Protein AF-A0A1Q6QZX7-F1 (afdb_monomer_lite)

Sequence (67 aa):
MVAELIDHIEVYHAEKQDGVTNQRVDIHYNCIGAFDVPDRRKIPEADIIMETRKGVALSYAPEQVAV

pLDDT: mean 77.04, std 12.08, range [42.66, 94.19]

Structure (mmCIF, N/CA/C/O backbone):
data_AF-A0A1Q6QZX7-F1
#
_entry.id   AF-A0A1Q6QZX7-F1
#
loop_
_atom_site.group_PDB
_atom_site.id
_atom_site.type_symbol
_atom_site.label_atom_id
_atom_site.label_alt_id
_atom_site.label_comp_id
_atom_site.label_asym_id
_atom_site.label_entity_id
_atom_site.label_seq_id
_atom_site.pdbx_PDB_ins_code
_atom_site.Cartn_x
_atom_site.Cartn_y
_atom_site.Cartn_z
_atom_site.occupancy
_atom_site.B_iso_or_equiv
_atom_site.auth_seq_id
_atom_site.auth_comp_id
_atom_site.auth_asym_id
_atom_site.auth_atom_id
_atom_site.pdbx_PDB_model_num
ATOM 1 N N . MET A 1 1 ? 25.182 -0.640 -6.823 1.00 56.38 1 MET A N 1
ATOM 2 C CA . MET A 1 1 ? 24.350 -1.594 -6.065 1.00 56.38 1 MET A CA 1
ATOM 3 C C . MET A 1 1 ? 23.504 -0.736 -5.136 1.00 56.38 1 MET A C 1
ATOM 5 O O . MET A 1 1 ? 24.093 -0.057 -4.307 1.00 56.38 1 MET A O 1
ATOM 9 N N . VAL A 1 2 ? 22.194 -0.618 -5.367 1.00 55.50 2 VAL A N 1
ATOM 10 C CA . VAL A 1 2 ? 21.298 0.088 -4.433 1.00 55.50 2 VAL A CA 1
ATOM 11 C C . VAL A 1 2 ? 21.092 -0.862 -3.258 1.00 55.50 2 VAL A C 1
ATOM 13 O O . VAL A 1 2 ? 20.640 -1.984 -3.464 1.00 55.50 2 VAL A O 1
ATOM 16 N N . ALA A 1 3 ? 21.554 -0.474 -2.072 1.00 64.75 3 ALA A N 1
ATOM 17 C CA . ALA A 1 3 ? 21.574 -1.357 -0.906 1.00 64.75 3 ALA A CA 1
ATOM 18 C C . ALA A 1 3 ? 20.195 -1.488 -0.233 1.00 64.75 3 ALA A C 1
ATOM 20 O O . ALA A 1 3 ? 19.969 -2.453 0.490 1.00 64.75 3 ALA A O 1
ATOM 21 N N . GLU A 1 4 ? 19.272 -0.560 -0.503 1.00 72.69 4 GLU A N 1
ATOM 22 C CA . GLU A 1 4 ? 17.948 -0.499 0.119 1.00 72.69 4 GLU A CA 1
ATOM 23 C C . GLU A 1 4 ? 16.881 -0.216 -0.946 1.00 72.69 4 GLU A C 1
ATOM 25 O O . GLU A 1 4 ? 16.916 0.804 -1.630 1.00 72.69 4 GLU A O 1
ATOM 30 N N . LEU A 1 5 ? 15.953 -1.164 -1.127 1.00 82.00 5 LEU A N 1
ATOM 31 C CA . LEU A 1 5 ? 14.833 -1.041 -2.068 1.00 82.00 5 LEU A CA 1
ATOM 32 C C . LEU A 1 5 ? 13.807 -0.006 -1.591 1.00 82.00 5 LEU A C 1
ATOM 34 O O . LEU A 1 5 ? 13.183 0.660 -2.410 1.00 82.00 5 LEU A O 1
ATOM 38 N N . ILE A 1 6 ? 13.617 0.106 -0.279 1.00 87.56 6 ILE A N 1
ATOM 39 C CA . ILE A 1 6 ? 12.760 1.120 0.329 1.00 87.56 6 ILE A CA 1
ATOM 40 C C . ILE A 1 6 ? 13.617 2.365 0.530 1.00 87.56 6 ILE A C 1
ATOM 42 O O . ILE A 1 6 ? 14.646 2.292 1.192 1.00 87.56 6 ILE A O 1
ATOM 46 N N . ASP A 1 7 ? 13.186 3.480 -0.050 1.00 86.88 7 ASP A N 1
ATOM 47 C CA . ASP A 1 7 ? 13.780 4.795 0.173 1.00 86.88 7 ASP A CA 1
ATOM 48 C C . ASP A 1 7 ? 13.353 5.341 1.542 1.00 86.88 7 ASP A C 1
ATOM 50 O O . ASP A 1 7 ? 14.177 5.608 2.413 1.00 86.88 7 ASP A O 1
ATOM 54 N N . HIS A 1 8 ? 12.039 5.446 1.764 1.00 91.50 8 HIS A N 1
ATOM 55 C CA . HIS A 1 8 ? 11.464 5.868 3.038 1.00 91.50 8 HIS A CA 1
ATOM 56 C C . HIS A 1 8 ? 9.999 5.426 3.180 1.00 91.50 8 HIS A C 1
ATOM 58 O O . HIS A 1 8 ? 9.371 4.958 2.231 1.00 91.50 8 HIS A O 1
ATOM 64 N N . ILE A 1 9 ? 9.454 5.563 4.392 1.00 92.69 9 ILE A N 1
ATOM 65 C CA . ILE A 1 9 ? 8.049 5.283 4.708 1.00 92.69 9 ILE A CA 1
ATOM 66 C C . ILE A 1 9 ? 7.437 6.537 5.329 1.00 92.69 9 ILE A C 1
ATOM 68 O O . ILE A 1 9 ? 7.915 7.015 6.360 1.00 92.69 9 ILE A O 1
ATOM 72 N N . GLU A 1 10 ? 6.361 7.040 4.736 1.00 94.19 10 GLU A N 1
ATOM 73 C CA . GLU A 1 10 ? 5.570 8.129 5.298 1.00 94.19 10 GLU A CA 1
ATOM 74 C C . GLU A 1 10 ? 4.426 7.557 6.135 1.00 94.19 10 GLU A C 1
ATOM 76 O O . GLU A 1 10 ? 3.574 6.814 5.646 1.00 94.19 10 GLU A O 1
ATOM 81 N N . VAL A 1 11 ? 4.393 7.911 7.420 1.00 93.31 11 VAL A N 1
ATOM 82 C CA . VAL A 1 11 ? 3.336 7.488 8.345 1.00 93.31 11 VAL A CA 1
ATOM 83 C C . VAL A 1 11 ? 2.476 8.692 8.689 1.00 93.31 11 VAL A C 1
ATOM 85 O O . VAL A 1 11 ? 2.904 9.604 9.399 1.00 93.31 11 VAL A O 1
ATOM 88 N N . TYR A 1 12 ? 1.239 8.681 8.208 1.00 92.00 12 TYR A N 1
ATOM 89 C CA . TYR A 1 12 ? 0.294 9.763 8.438 1.00 92.00 12 TYR A CA 1
ATOM 90 C C . TYR A 1 12 ? -0.348 9.639 9.825 1.00 92.00 12 TYR A C 1
ATOM 92 O O . TYR A 1 12 ? -0.325 8.584 10.477 1.00 92.00 12 TYR A O 1
ATOM 100 N N . HIS A 1 13 ? -0.929 10.742 10.302 1.00 91.31 13 HIS A N 1
ATOM 101 C CA . HIS A 1 13 ? -1.711 10.716 11.532 1.00 91.31 13 HIS A CA 1
ATOM 102 C C . HIS A 1 13 ? -2.911 9.783 11.393 1.00 91.31 13 HIS A C 1
ATOM 104 O O . HIS A 1 13 ? -3.554 9.710 10.350 1.00 91.31 13 HIS A O 1
ATOM 110 N N . ALA A 1 14 ? -3.187 9.051 12.469 1.00 91.00 14 ALA A N 1
ATOM 111 C CA . ALA A 1 14 ? -4.333 8.169 12.518 1.00 91.00 14 ALA A CA 1
ATOM 112 C C . ALA A 1 14 ? -5.621 9.001 12.582 1.00 91.00 14 ALA A C 1
ATOM 114 O O . ALA A 1 14 ? -5.768 9.863 13.452 1.00 91.00 14 ALA A O 1
ATOM 115 N N . GLU A 1 15 ? -6.561 8.712 11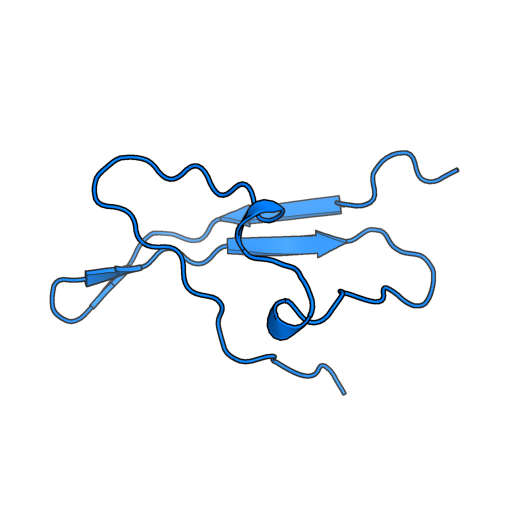.693 1.00 91.44 15 GLU A N 1
ATOM 116 C CA . GLU A 1 15 ? -7.864 9.362 11.639 1.00 91.44 15 GLU A CA 1
ATOM 117 C C . GLU A 1 15 ? -8.942 8.410 12.140 1.00 91.44 15 GLU A C 1
ATOM 119 O O . GLU A 1 15 ? -8.933 7.216 11.837 1.00 91.44 15 GLU A O 1
ATOM 124 N N . LYS A 1 16 ? -9.896 8.936 12.910 1.00 91.38 16 LYS A N 1
ATOM 125 C CA . LYS A 1 16 ? -11.050 8.171 13.378 1.00 91.38 16 LYS A CA 1
ATOM 126 C C . LYS A 1 16 ? -12.277 8.557 12.559 1.00 91.38 16 LYS A C 1
ATOM 128 O O . LYS A 1 16 ? -12.778 9.667 12.711 1.00 91.38 16 LYS A O 1
ATOM 133 N N . GLN A 1 17 ? -12.773 7.637 11.738 1.00 85.50 17 GLN A N 1
ATOM 134 C CA . GLN A 1 17 ? -14.000 7.794 10.950 1.00 85.50 17 GLN A CA 1
ATOM 135 C C . GLN A 1 17 ? -14.954 6.648 11.307 1.00 85.50 17 GLN A C 1
ATOM 137 O O . GLN A 1 17 ? -14.527 5.503 11.422 1.00 85.50 17 GLN A O 1
ATOM 142 N N . ASP A 1 18 ? -16.223 6.960 11.584 1.00 86.44 18 ASP A N 1
ATOM 143 C CA . ASP A 1 18 ? -17.271 5.981 11.937 1.00 86.44 18 ASP A CA 1
ATOM 144 C C . ASP A 1 18 ? -16.890 4.984 13.051 1.00 86.44 18 ASP A C 1
ATOM 146 O O . ASP A 1 18 ? -17.292 3.824 13.069 1.00 86.44 18 ASP A O 1
ATOM 150 N N . GLY A 1 19 ? -16.086 5.439 14.017 1.00 86.56 19 GLY A N 1
ATOM 151 C CA . GLY A 1 19 ? -15.623 4.611 15.135 1.00 86.56 19 GLY A CA 1
ATOM 152 C C . GLY A 1 19 ? -14.401 3.738 14.832 1.00 86.56 19 GLY A C 1
ATOM 153 O O . GLY A 1 19 ? -13.829 3.187 15.775 1.00 86.56 19 GLY A O 1
ATOM 154 N N . VAL A 1 20 ? -1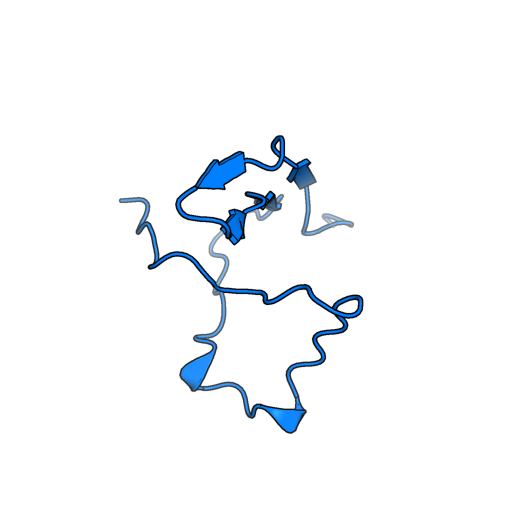3.954 3.676 13.577 1.00 84.19 20 VAL A N 1
ATOM 155 C CA . VAL A 1 20 ? -12.755 2.956 13.135 1.00 84.19 20 VAL A CA 1
ATOM 156 C C . VAL A 1 20 ? -11.577 3.925 13.047 1.00 84.19 20 VAL A C 1
ATOM 158 O O . VAL A 1 20 ? -11.686 5.003 12.467 1.00 84.19 20 VAL A O 1
ATOM 161 N N . THR A 1 21 ? -10.441 3.548 13.634 1.00 86.38 21 THR A N 1
ATOM 162 C C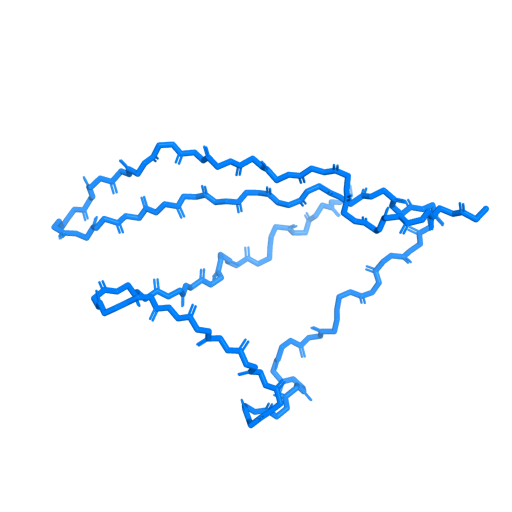A . THR A 1 21 ? -9.190 4.302 13.499 1.00 86.38 21 THR A CA 1
ATOM 163 C C . THR A 1 21 ? -8.392 3.746 12.327 1.00 86.38 21 THR A C 1
ATOM 165 O O . THR A 1 21 ? -7.911 2.616 12.402 1.00 86.38 21 THR A O 1
ATOM 168 N N . ASN A 1 22 ? -8.223 4.543 11.276 1.00 85.06 22 ASN A N 1
ATOM 169 C CA . ASN A 1 22 ? -7.400 4.215 10.117 1.00 85.06 22 ASN A CA 1
ATOM 170 C C . ASN A 1 22 ? -6.082 4.986 10.184 1.00 85.06 22 ASN A C 1
ATOM 172 O O . ASN A 1 22 ? -6.058 6.165 10.532 1.00 85.06 22 ASN A O 1
ATOM 176 N N . GLN A 1 23 ? -4.982 4.326 9.840 1.00 86.25 23 GLN A N 1
ATOM 177 C CA . GLN A 1 23 ? -3.678 4.962 9.697 1.00 86.25 23 GLN A CA 1
ATOM 178 C C . GLN A 1 23 ? -3.175 4.709 8.282 1.00 86.25 23 GLN A C 1
ATOM 180 O O . GLN A 1 23 ? -3.036 3.557 7.874 1.00 86.25 23 GLN A O 1
ATOM 185 N N . ARG A 1 24 ? -2.919 5.789 7.541 1.00 87.06 24 ARG A N 1
ATOM 186 C CA . ARG A 1 24 ? -2.317 5.707 6.212 1.00 87.06 24 ARG A CA 1
ATOM 187 C C . ARG A 1 24 ? -0.801 5.593 6.339 1.00 87.06 24 ARG A C 1
ATOM 189 O O . ARG A 1 24 ? -0.185 6.297 7.142 1.00 87.06 24 ARG A O 1
ATOM 196 N N . VAL A 1 25 ? -0.230 4.710 5.531 1.00 87.56 25 VAL A N 1
ATOM 197 C CA . VAL A 1 25 ? 1.209 4.510 5.398 1.00 87.56 25 VAL A CA 1
ATOM 198 C C . VAL A 1 25 ? 1.531 4.444 3.912 1.00 87.56 25 VAL A C 1
ATOM 200 O O . VAL A 1 25 ? 0.982 3.586 3.222 1.00 87.56 25 VAL A O 1
ATOM 203 N N . ASP A 1 26 ? 2.417 5.319 3.447 1.00 88.44 26 ASP A N 1
ATOM 204 C CA . ASP A 1 26 ? 2.921 5.305 2.074 1.00 88.44 26 ASP A CA 1
ATOM 205 C C . ASP A 1 26 ? 4.379 4.819 2.093 1.00 88.44 26 ASP A C 1
ATOM 207 O O . ASP A 1 26 ? 5.174 5.238 2.934 1.00 88.44 26 ASP A O 1
ATOM 211 N N . ILE A 1 27 ? 4.735 3.894 1.199 1.00 86.25 27 ILE A N 1
ATOM 212 C CA . ILE A 1 27 ? 6.088 3.326 1.099 1.00 86.25 27 ILE A CA 1
ATOM 213 C C . ILE A 1 27 ? 6.707 3.816 -0.206 1.00 86.25 27 ILE A C 1
ATOM 215 O O . ILE A 1 27 ? 6.178 3.547 -1.285 1.00 86.25 27 ILE A O 1
ATOM 219 N N . HIS A 1 28 ? 7.836 4.509 -0.106 1.00 84.38 28 HIS A N 1
ATOM 220 C CA . HIS A 1 28 ? 8.592 5.009 -1.245 1.00 84.38 28 HIS A CA 1
ATOM 221 C C . HIS A 1 28 ? 9.730 4.046 -1.564 1.00 84.38 28 HIS A C 1
ATOM 223 O O . HIS A 1 28 ? 10.483 3.640 -0.678 1.00 84.38 28 HIS A O 1
ATOM 229 N N . TYR A 1 29 ? 9.862 3.682 -2.837 1.00 84.56 29 TYR A N 1
ATOM 230 C CA . TYR A 1 29 ? 10.863 2.730 -3.307 1.00 84.56 29 TYR A CA 1
ATOM 231 C C . TYR A 1 29 ? 11.954 3.433 -4.120 1.00 84.56 29 TYR A C 1
ATOM 233 O O . TYR A 1 29 ? 11.664 4.274 -4.966 1.00 84.56 29 TYR A O 1
ATOM 241 N N . ASN A 1 30 ? 13.209 3.040 -3.906 1.00 84.25 30 ASN A N 1
ATOM 242 C CA . ASN A 1 30 ? 14.384 3.504 -4.647 1.00 84.25 30 ASN A CA 1
ATOM 243 C C . ASN A 1 30 ? 14.731 2.539 -5.799 1.00 84.25 30 ASN A C 1
ATOM 245 O O . ASN A 1 30 ? 15.871 2.091 -5.950 1.00 84.25 30 ASN A O 1
ATOM 249 N N . CYS A 1 31 ? 13.732 2.117 -6.578 1.00 77.50 31 CYS A N 1
ATOM 250 C CA . CYS A 1 31 ? 13.960 1.224 -7.711 1.00 77.50 31 CYS A CA 1
ATOM 251 C C . CYS A 1 31 ? 14.336 2.019 -8.970 1.00 77.50 31 CYS A C 1
ATOM 253 O O . CYS A 1 31 ? 13.641 2.947 -9.377 1.00 77.50 31 CYS A O 1
ATOM 255 N N . ILE A 1 32 ? 15.416 1.609 -9.637 1.00 74.44 32 ILE A N 1
ATOM 256 C CA . ILE A 1 32 ? 15.762 2.088 -10.979 1.00 74.44 32 ILE A CA 1
ATOM 257 C C . ILE A 1 32 ? 15.243 1.041 -11.971 1.00 74.44 32 ILE A C 1
ATOM 259 O O . ILE A 1 32 ? 15.899 0.023 -12.190 1.00 74.44 32 ILE A O 1
ATOM 263 N N . GLY A 1 33 ? 14.056 1.268 -12.541 1.00 71.19 33 GLY A N 1
ATOM 264 C CA . GLY A 1 33 ? 13.409 0.360 -13.499 1.00 71.19 33 GLY A CA 1
ATOM 265 C C . GLY A 1 33 ? 12.024 -0.114 -13.050 1.00 71.19 33 GLY A C 1
ATOM 266 O O . GLY A 1 33 ? 11.411 0.491 -12.177 1.00 71.19 33 GLY A O 1
ATOM 267 N N . ALA A 1 34 ? 11.521 -1.183 -13.673 1.00 68.12 34 ALA A N 1
ATOM 268 C CA . ALA A 1 34 ? 10.230 -1.768 -13.321 1.00 68.12 34 ALA A CA 1
ATOM 269 C C . ALA A 1 34 ? 10.303 -2.472 -11.956 1.00 68.12 34 ALA A C 1
ATOM 271 O O . ALA A 1 34 ? 11.212 -3.267 -11.705 1.00 68.12 34 ALA A O 1
ATOM 272 N N . PHE A 1 35 ? 9.335 -2.179 -11.091 1.00 71.81 35 PHE A N 1
ATOM 273 C CA . PHE A 1 35 ? 9.123 -2.862 -9.822 1.00 71.81 35 PHE A CA 1
ATOM 274 C C . PHE A 1 35 ? 7.824 -3.658 -9.915 1.00 71.81 35 PHE A C 1
ATOM 276 O O . PHE A 1 35 ? 6.733 -3.100 -9.808 1.00 71.81 35 PHE A O 1
ATOM 283 N N . ASP A 1 36 ? 7.948 -4.962 -10.149 1.00 70.75 36 ASP A N 1
ATOM 284 C CA . ASP A 1 36 ? 6.794 -5.853 -10.185 1.00 70.75 36 ASP A CA 1
ATOM 285 C C . ASP A 1 36 ? 6.411 -6.231 -8.755 1.00 70.75 36 ASP A C 1
ATOM 287 O O . ASP A 1 36 ? 7.040 -7.084 -8.122 1.00 70.75 36 ASP A O 1
ATOM 291 N N . VAL A 1 37 ? 5.359 -5.595 -8.241 1.00 70.88 37 VAL A N 1
ATOM 292 C CA . VAL A 1 37 ? 4.708 -6.049 -7.013 1.00 70.88 37 VAL A CA 1
ATOM 293 C C . VAL A 1 37 ? 3.893 -7.294 -7.360 1.00 70.88 37 VAL A C 1
ATOM 295 O O . VAL A 1 37 ? 2.965 -7.207 -8.170 1.00 70.88 37 VAL A O 1
ATOM 298 N N . PRO A 1 38 ? 4.205 -8.471 -6.790 1.00 70.38 38 PRO A N 1
ATOM 299 C CA . PRO A 1 38 ? 3.413 -9.660 -7.043 1.00 70.38 38 PRO A CA 1
ATOM 300 C C . PRO A 1 38 ? 1.977 -9.437 -6.569 1.00 70.38 38 PRO A C 1
ATOM 302 O O . PRO A 1 38 ? 1.738 -8.980 -5.452 1.00 70.38 38 PRO A O 1
ATOM 305 N N . ASP A 1 39 ? 1.013 -9.797 -7.418 1.00 76.06 39 ASP A N 1
ATOM 306 C CA . ASP A 1 39 ? -0.400 -9.773 -7.047 1.00 76.06 39 ASP A CA 1
ATOM 307 C C . ASP A 1 39 ? -0.600 -10.644 -5.805 1.00 76.06 39 ASP A C 1
ATOM 309 O O . ASP A 1 39 ? -0.436 -11.867 -5.862 1.00 76.06 39 ASP A O 1
ATOM 313 N N . ARG A 1 40 ? -0.983 -10.013 -4.689 1.00 72.75 40 ARG A N 1
ATOM 314 C CA . ARG A 1 40 ? -1.211 -10.679 -3.402 1.00 72.75 40 ARG A CA 1
ATOM 315 C 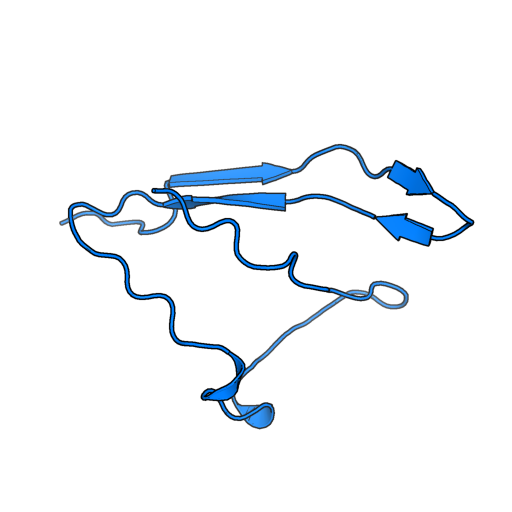C . ARG A 1 40 ? -2.117 -11.900 -3.537 1.00 72.75 40 ARG A C 1
ATOM 317 O O . ARG A 1 40 ? -1.894 -12.888 -2.852 1.00 72.75 40 ARG A O 1
ATOM 324 N N . ARG A 1 41 ? -3.120 -11.866 -4.425 1.00 79.31 41 ARG A N 1
ATOM 325 C CA . ARG A 1 41 ? -4.063 -12.986 -4.634 1.00 79.31 41 ARG A CA 1
ATOM 326 C C . ARG A 1 41 ? -3.378 -14.253 -5.152 1.00 79.31 41 ARG A C 1
ATOM 328 O O . ARG A 1 41 ? -3.960 -15.329 -5.075 1.00 79.31 41 ARG A O 1
ATOM 335 N N . LYS A 1 42 ? -2.171 -14.119 -5.703 1.00 81.94 42 LYS A N 1
ATOM 336 C CA . LYS A 1 42 ? -1.337 -15.219 -6.200 1.00 81.94 42 LYS A CA 1
ATOM 337 C C . LYS A 1 42 ? -0.336 -15.718 -5.154 1.00 81.94 42 LYS A C 1
ATOM 339 O O . LYS A 1 42 ? 0.322 -16.723 -5.406 1.00 81.94 42 LYS A O 1
ATOM 344 N N . ILE A 1 43 ? -0.216 -15.037 -4.013 1.00 80.31 43 ILE A N 1
ATOM 345 C CA . ILE A 1 43 ? 0.656 -15.427 -2.904 1.00 80.31 43 ILE A CA 1
ATOM 346 C C . ILE A 1 43 ? -0.185 -16.250 -1.914 1.00 80.31 43 ILE A C 1
ATOM 348 O O . ILE A 1 43 ? -1.220 -15.757 -1.456 1.00 80.31 43 ILE A O 1
ATOM 352 N N . PRO A 1 44 ? 0.209 -17.492 -1.581 1.00 83.00 44 PRO A N 1
ATOM 353 C CA . PRO A 1 44 ? -0.484 -18.283 -0.569 1.00 83.00 44 PRO A CA 1
ATOM 354 C C . PRO A 1 44 ? -0.538 -17.547 0.776 1.00 83.00 44 PRO A C 1
ATOM 356 O O . PRO A 1 44 ? 0.465 -16.994 1.216 1.00 83.00 44 PRO A O 1
ATOM 359 N N . GLU A 1 45 ? -1.682 -17.568 1.472 1.00 73.88 45 GLU A N 1
ATOM 360 C CA . GLU A 1 45 ? -1.825 -16.858 2.759 1.00 73.88 45 GLU A CA 1
ATOM 361 C C . GLU A 1 45 ? -0.800 -17.302 3.811 1.00 73.88 45 GLU A C 1
ATOM 363 O O . GLU A 1 45 ? -0.350 -16.480 4.599 1.00 73.88 45 GLU A O 1
ATOM 368 N N . ALA A 1 46 ? -0.389 -18.574 3.791 1.00 79.38 46 ALA A N 1
ATOM 369 C CA . ALA A 1 46 ? 0.634 -19.109 4.691 1.00 79.38 46 ALA A CA 1
ATOM 370 C C . ALA A 1 46 ? 2.021 -18.467 4.497 1.00 79.38 46 ALA A C 1
ATOM 372 O O . ALA A 1 46 ? 2.813 -18.448 5.437 1.00 79.38 46 ALA A O 1
ATOM 373 N N . ASP A 1 47 ? 2.292 -17.921 3.308 1.00 77.00 47 ASP A N 1
ATOM 374 C CA . ASP A 1 47 ? 3.554 -17.253 2.978 1.00 77.00 47 ASP A CA 1
ATOM 375 C C . ASP A 1 47 ? 3.496 -15.739 3.264 1.00 77.00 47 ASP A C 1
ATOM 377 O O . ASP A 1 47 ? 4.518 -15.052 3.222 1.00 77.00 47 ASP A O 1
ATOM 381 N N . ILE A 1 48 ? 2.312 -15.201 3.585 1.00 73.62 48 ILE A N 1
ATOM 382 C CA . ILE A 1 48 ? 2.125 -13.803 3.984 1.00 73.62 48 ILE A CA 1
ATOM 383 C C . ILE A 1 48 ? 2.201 -13.717 5.511 1.00 73.62 48 ILE A C 1
ATOM 385 O O . ILE A 1 48 ? 1.208 -13.874 6.221 1.00 73.62 48 ILE A O 1
ATOM 389 N N . ILE A 1 49 ? 3.389 -13.414 6.031 1.00 75.19 49 ILE A N 1
ATOM 390 C CA . ILE A 1 49 ? 3.575 -13.146 7.461 1.00 75.19 49 ILE A CA 1
ATOM 391 C C . ILE A 1 49 ? 3.203 -11.685 7.736 1.00 75.19 49 ILE A C 1
ATOM 393 O O . ILE A 1 49 ? 3.937 -10.763 7.387 1.00 75.19 49 ILE A O 1
ATOM 397 N N . MET A 1 50 ? 2.046 -11.472 8.366 1.00 73.25 50 MET A N 1
ATOM 398 C CA . MET A 1 50 ? 1.574 -10.157 8.807 1.00 73.25 50 MET A CA 1
ATOM 399 C C . MET A 1 50 ? 1.361 -10.155 10.318 1.00 73.25 50 MET A C 1
ATOM 401 O O . MET A 1 50 ? 0.352 -10.648 10.819 1.00 73.25 50 MET A O 1
ATOM 405 N N . GLU A 1 51 ? 2.298 -9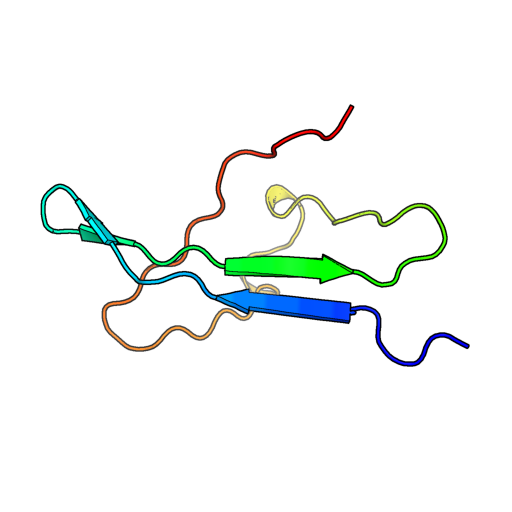.560 11.051 1.00 79.06 51 GLU A N 1
ATOM 406 C CA . GLU A 1 51 ? 2.170 -9.376 12.494 1.00 79.06 51 GLU A CA 1
ATOM 407 C C . GLU A 1 51 ? 1.596 -7.991 12.805 1.00 79.06 51 GLU A C 1
ATOM 409 O O . GLU A 1 51 ? 2.258 -6.962 12.679 1.00 79.06 51 GLU A O 1
ATOM 414 N N . THR A 1 52 ? 0.334 -7.957 13.228 1.00 74.81 52 THR A N 1
ATOM 415 C CA . THR A 1 52 ? -0.322 -6.745 13.731 1.00 74.81 52 THR A CA 1
ATOM 416 C C . THR A 1 52 ? -0.521 -6.848 15.237 1.00 74.81 52 THR A C 1
ATOM 418 O O . THR A 1 52 ? -0.886 -7.906 15.753 1.00 74.81 52 THR A O 1
ATOM 421 N N . ARG A 1 53 ? -0.372 -5.739 15.970 1.00 81.25 53 ARG A N 1
ATOM 422 C CA . ARG A 1 53 ? -0.756 -5.704 17.392 1.00 81.25 53 ARG A CA 1
ATOM 423 C C . ARG A 1 53 ? -2.258 -5.987 17.563 1.00 81.25 53 ARG A C 1
ATOM 425 O O . ARG A 1 53 ? -3.060 -5.697 16.676 1.00 81.25 53 ARG A O 1
ATOM 432 N N . LYS A 1 54 ? -2.659 -6.487 18.738 1.00 82.19 54 LYS A N 1
ATOM 433 C CA . LYS A 1 54 ? -4.069 -6.777 19.057 1.00 82.19 54 LYS A CA 1
ATOM 434 C C . LYS A 1 54 ? -4.968 -5.559 18.786 1.00 82.19 54 LYS A C 1
ATOM 436 O O . LYS A 1 54 ? -4.693 -4.467 19.278 1.00 82.19 54 LYS A O 1
ATOM 441 N N . GLY A 1 55 ? -6.057 -5.775 18.046 1.00 78.00 55 GLY A N 1
ATOM 442 C CA . GLY A 1 55 ? -7.048 -4.742 17.719 1.00 78.00 55 GLY A CA 1
ATOM 443 C C . GLY A 1 55 ? -6.718 -3.883 16.493 1.00 78.00 55 GLY A C 1
ATOM 444 O O . GLY A 1 55 ? -7.423 -2.908 16.256 1.00 78.00 55 GLY A O 1
ATOM 445 N N . VAL A 1 56 ? -5.677 -4.223 15.724 1.00 75.50 56 VAL A N 1
ATOM 446 C CA . VAL A 1 56 ? -5.357 -3.580 14.440 1.00 75.50 56 VAL A CA 1
ATOM 447 C C . VAL A 1 56 ? -5.687 -4.536 13.299 1.00 75.50 56 VAL A C 1
ATOM 449 O O . VAL A 1 56 ? -5.254 -5.683 13.315 1.00 75.50 56 VAL A O 1
ATOM 452 N N . ALA A 1 57 ? -6.440 -4.051 12.314 1.00 76.94 57 ALA A N 1
ATOM 453 C CA . ALA A 1 57 ? -6.653 -4.729 11.042 1.00 76.94 57 ALA A CA 1
ATOM 454 C C . ALA A 1 57 ? -5.890 -3.968 9.952 1.00 76.94 57 ALA A C 1
ATOM 456 O O . ALA A 1 57 ? -5.957 -2.741 9.902 1.00 76.94 57 ALA A O 1
ATOM 457 N N . LEU A 1 58 ? -5.168 -4.687 9.091 1.00 71.12 58 LEU A N 1
ATOM 458 C CA . LEU A 1 58 ? -4.534 -4.107 7.910 1.00 71.12 58 LEU A CA 1
ATOM 459 C C . LEU A 1 58 ? -5.423 -4.367 6.693 1.00 71.12 58 LEU A C 1
ATOM 461 O O . LEU A 1 58 ? -5.865 -5.493 6.468 1.00 71.12 58 LEU A O 1
ATOM 465 N N . SER A 1 59 ? -5.654 -3.329 5.898 1.00 69.31 59 SER A N 1
ATOM 466 C CA . SER A 1 59 ? -6.305 -3.438 4.596 1.00 69.31 59 SER A CA 1
ATOM 467 C C . SER A 1 59 ? -5.482 -2.668 3.570 1.00 69.31 59 SER A C 1
ATOM 469 O O . SER A 1 59 ? -4.879 -1.648 3.898 1.00 69.31 59 SER A O 1
ATOM 471 N N . TYR A 1 60 ? -5.423 -3.182 2.345 1.00 65.44 60 TYR A N 1
ATOM 472 C CA . TYR A 1 60 ? -4.802 -2.477 1.231 1.00 65.44 60 TYR A CA 1
ATOM 473 C C . TYR A 1 60 ? -5.858 -1.599 0.567 1.00 65.44 60 TYR A C 1
ATOM 475 O O . TYR A 1 60 ? -6.967 -2.067 0.293 1.00 65.44 60 TYR A O 1
ATOM 483 N N . ALA A 1 61 ? -5.515 -0.340 0.302 1.00 62.88 61 ALA A N 1
ATOM 484 C CA . ALA A 1 61 ? -6.326 0.489 -0.576 1.00 62.88 61 ALA A CA 1
ATOM 485 C C . ALA A 1 61 ? -6.360 -0.144 -1.984 1.00 62.88 61 ALA A C 1
ATOM 487 O O . ALA A 1 61 ? -5.383 -0.789 -2.379 1.00 62.88 61 ALA A O 1
ATOM 488 N N . PRO A 1 62 ? -7.460 0.008 -2.743 1.00 64.88 62 PRO A N 1
ATOM 489 C CA . PRO A 1 62 ? -7.478 -0.408 -4.140 1.00 64.88 62 PR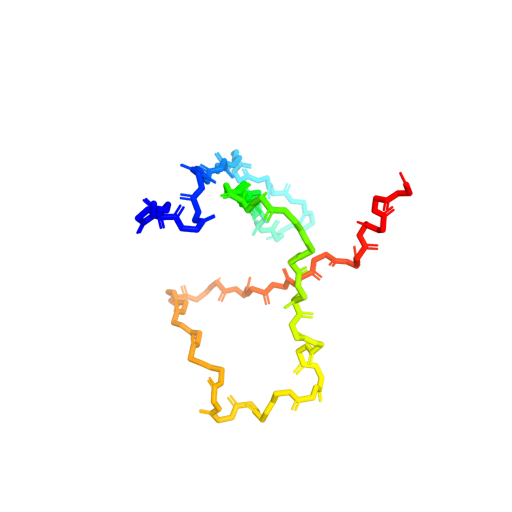O A CA 1
ATOM 490 C C . PRO A 1 62 ? -6.316 0.252 -4.893 1.00 64.88 62 PRO A C 1
ATOM 492 O O . PRO A 1 62 ? -6.033 1.426 -4.653 1.00 64.88 62 PRO A O 1
ATOM 495 N N . GLU A 1 63 ? -5.645 -0.505 -5.771 1.00 58.00 63 GLU A N 1
ATOM 496 C CA . GLU A 1 63 ? -4.499 -0.034 -6.562 1.00 58.00 63 GLU A CA 1
ATOM 497 C C . GLU A 1 63 ? -4.795 1.336 -7.182 1.00 58.00 63 GLU A C 1
ATOM 499 O O . GLU A 1 63 ? -5.657 1.471 -8.054 1.00 58.00 63 GLU A O 1
ATOM 504 N N . GLN A 1 64 ? -4.058 2.362 -6.756 1.00 53.47 64 GLN A N 1
ATOM 505 C CA . GLN A 1 64 ? -3.921 3.567 -7.558 1.00 53.47 64 GLN A CA 1
ATOM 506 C C . GLN A 1 64 ? -2.894 3.251 -8.637 1.00 53.47 64 GLN A C 1
ATOM 508 O O . GLN A 1 64 ? -1.690 3.298 -8.403 1.00 53.47 64 GLN A O 1
ATOM 513 N N . VAL A 1 65 ? -3.386 2.878 -9.817 1.00 43.09 65 VAL A N 1
ATOM 514 C CA . VAL A 1 65 ? -2.551 2.776 -11.012 1.00 43.09 65 VAL A CA 1
ATOM 515 C C . VAL A 1 65 ? -2.007 4.176 -11.295 1.00 43.09 65 VAL A C 1
ATOM 517 O O . VAL A 1 65 ? -2.755 5.063 -11.707 1.00 43.09 65 VAL A O 1
ATOM 520 N N . ALA A 1 66 ? -0.720 4.391 -11.028 1.00 45.16 66 ALA A N 1
ATOM 521 C CA . ALA A 1 66 ? -0.010 5.532 -11.583 1.00 45.16 66 ALA A CA 1
ATOM 522 C C . ALA A 1 66 ? 0.077 5.306 -13.102 1.00 45.16 66 ALA A C 1
ATOM 524 O O . ALA A 1 66 ? 0.614 4.288 -13.539 1.00 45.16 66 ALA A O 1
ATOM 525 N N . VAL A 1 67 ? -0.543 6.203 -13.874 1.00 42.66 67 VAL A N 1
ATOM 526 C CA . VAL A 1 67 ? -0.496 6.219 -15.348 1.00 42.66 67 VAL A CA 1
ATOM 527 C C . VAL A 1 67 ? 0.831 6.794 -15.817 1.00 42.66 67 VAL A C 1
ATOM 529 O O . VAL A 1 67 ? 1.240 7.828 -15.241 1.00 42.66 67 VAL A O 1
#

Radius of gyration: 14.82 Å; chains: 1; bounding box: 42×30×34 Å

Secondary structure (DSSP, 8-state):
--S-SEEEEEEPPPEEETTEEE--EEEEE--SS------GGGS-GGG------TT----PPP-----

Foldseek 3Di:
DPPFQWPDKDWDDWDADPNDTDIDIDTHTPDDDDDDDPDVVPPPPVNDDDDDDPPDDDDDDPDPPDD